Protein AF-A0A1B6L3D4-F1 (afdb_monomer_lite)

Secondary structure (DSSP, 8-state):
--S--HHHHHHHHTTS-SS--GGGGT--THHHHHHHHHHHHHHHHHHHHHHS------S--HHHHHHHHHHHHHHHHHHTTTT-GGGPPPPP--SSS-HHHHHHHHHHHHHHHHHHHHHHHHHHHHHHHHTSSPPPSTT-

Radius of gyration: 28.11 Å; chains: 1; bounding box: 66×49×66 Å

pLDDT: mean 82.81, std 13.21, range [37.06, 96.62]

Structure (mmCIF, N/CA/C/O backbone):
data_AF-A0A1B6L3D4-F1
#
_entry.id   AF-A0A1B6L3D4-F1
#
loop_
_atom_site.group_PDB
_atom_site.id
_atom_site.type_symbol
_atom_site.label_atom_id
_atom_site.label_alt_id
_atom_site.label_comp_id
_atom_site.label_asym_id
_atom_site.label_entity_id
_atom_site.label_seq_id
_atom_site.pdbx_PDB_ins_code
_atom_site.Cartn_x
_atom_site.Cartn_y
_atom_site.Cartn_z
_atom_site.occupancy
_atom_site.B_iso_or_equiv
_atom_site.auth_seq_id
_atom_site.auth_comp_id
_atom_site.auth_asym_id
_atom_site.auth_atom_id
_atom_site.pdbx_PDB_model_num
ATOM 1 N N . PRO A 1 1 ? 36.032 -21.281 -21.646 1.00 53.69 1 PRO A N 1
ATOM 2 C CA . PRO A 1 1 ? 37.322 -20.818 -22.213 1.00 53.69 1 PRO A CA 1
ATOM 3 C C . PRO A 1 1 ? 38.484 -21.738 -21.791 1.00 53.69 1 PRO A C 1
ATOM 5 O O . PRO A 1 1 ? 38.722 -21.889 -20.599 1.00 53.69 1 PRO A O 1
ATOM 8 N N . HIS A 1 2 ? 39.159 -22.379 -22.753 1.00 63.81 2 HIS A N 1
ATOM 9 C CA . HIS A 1 2 ? 40.266 -23.328 -22.508 1.00 63.81 2 HIS A CA 1
ATOM 10 C C . HIS A 1 2 ? 41.656 -22.769 -22.887 1.00 63.81 2 HIS A C 1
ATOM 12 O O . HIS A 1 2 ? 42.639 -23.500 -22.855 1.00 63.81 2 HIS A O 1
ATOM 18 N N . SER A 1 3 ? 41.745 -21.483 -23.238 1.00 78.31 3 SER A N 1
ATOM 19 C CA . SER A 1 3 ? 42.943 -20.801 -23.746 1.00 78.31 3 SER A CA 1
ATOM 20 C C . SER A 1 3 ? 43.054 -19.414 -23.107 1.00 78.31 3 SER A C 1
ATOM 22 O O . SER A 1 3 ? 42.034 -18.818 -22.767 1.00 78.31 3 SER A O 1
ATOM 24 N N . THR A 1 4 ? 44.275 -18.896 -22.953 1.00 82.12 4 THR A N 1
ATOM 25 C CA . THR A 1 4 ? 44.576 -17.542 -22.444 1.00 82.12 4 THR A CA 1
ATOM 26 C C . THR A 1 4 ? 44.584 -16.473 -23.548 1.00 82.12 4 THR A C 1
ATOM 28 O O . THR A 1 4 ? 44.976 -15.329 -23.321 1.00 82.12 4 THR A O 1
ATOM 31 N N . SER A 1 5 ? 44.164 -16.829 -24.767 1.00 86.50 5 SER A N 1
ATOM 32 C CA . SER A 1 5 ? 44.177 -15.941 -25.930 1.00 86.50 5 SER A CA 1
ATOM 33 C C . SER A 1 5 ? 43.066 -14.887 -25.882 1.00 86.50 5 SER A C 1
ATOM 35 O O . SER A 1 5 ? 41.874 -15.199 -25.932 1.00 86.50 5 SER A O 1
ATOM 37 N N . TYR A 1 6 ? 43.452 -13.607 -25.884 1.00 87.62 6 TYR A N 1
ATOM 38 C CA . TYR A 1 6 ? 42.534 -12.459 -25.924 1.00 87.62 6 TYR A CA 1
ATOM 39 C C . TYR A 1 6 ? 41.510 -12.537 -27.070 1.00 87.62 6 TYR A C 1
ATOM 41 O O . TYR A 1 6 ? 40.325 -12.260 -26.878 1.00 87.62 6 TYR A O 1
ATOM 49 N N . GLN A 1 7 ? 41.949 -12.944 -28.265 1.00 88.62 7 GLN A N 1
ATOM 50 C CA . GLN A 1 7 ? 41.073 -13.017 -29.437 1.00 88.62 7 GLN A CA 1
ATOM 51 C C . GLN A 1 7 ? 39.978 -14.079 -29.278 1.00 88.62 7 GLN A C 1
ATOM 53 O O . GLN A 1 7 ? 38.874 -13.894 -29.788 1.00 88.62 7 GLN A O 1
ATOM 58 N N . GLU A 1 8 ? 40.255 -15.174 -28.567 1.00 87.50 8 GLU A N 1
ATOM 59 C CA . GLU A 1 8 ? 39.256 -16.209 -28.285 1.00 87.50 8 GLU A CA 1
ATOM 60 C C . GLU A 1 8 ? 38.197 -15.713 -27.300 1.00 87.50 8 GLU A C 1
ATOM 62 O O . GLU A 1 8 ? 37.007 -15.944 -27.516 1.00 87.50 8 GLU A O 1
ATOM 67 N N . HIS A 1 9 ? 38.606 -14.969 -26.268 1.00 88.38 9 HIS A N 1
ATOM 68 C CA . HIS A 1 9 ? 37.673 -14.340 -25.334 1.00 88.38 9 HIS A CA 1
ATOM 69 C C . HIS A 1 9 ? 36.763 -13.324 -26.033 1.00 88.38 9 HIS A C 1
ATOM 71 O O . HIS A 1 9 ? 35.550 -13.361 -25.833 1.00 88.38 9 HIS A O 1
ATOM 77 N N . LYS A 1 10 ? 37.313 -12.474 -26.912 1.00 91.38 10 LYS A N 1
ATOM 78 C CA . LYS A 1 10 ? 36.519 -11.512 -27.693 1.00 91.38 10 LYS A CA 1
ATOM 79 C C . LYS A 1 10 ? 35.495 -12.213 -28.593 1.00 91.38 10 LYS A C 1
ATOM 81 O O . LYS A 1 10 ? 34.312 -11.890 -28.540 1.00 91.38 10 LYS A O 1
ATOM 86 N N . LYS A 1 11 ? 35.928 -13.236 -29.340 1.00 90.00 11 LYS A N 1
ATOM 87 C CA . LYS A 1 11 ? 35.040 -14.051 -30.189 1.00 90.00 11 LYS A CA 1
ATOM 88 C C . LYS A 1 11 ? 33.958 -14.783 -29.392 1.00 90.00 11 LYS A C 1
ATOM 90 O O . LYS A 1 11 ? 32.928 -15.127 -29.954 1.00 90.00 11 LYS A O 1
ATOM 95 N N . MET A 1 12 ? 34.194 -15.087 -28.115 1.00 87.81 12 MET A N 1
ATOM 96 C CA . MET A 1 12 ? 33.196 -15.724 -27.255 1.00 87.81 12 MET A CA 1
ATOM 97 C C . MET A 1 12 ? 32.118 -14.736 -26.797 1.00 87.81 12 MET A C 1
ATOM 99 O O . MET A 1 12 ? 30.954 -15.117 -26.759 1.00 87.81 12 MET A O 1
ATOM 103 N N . ILE A 1 13 ? 32.483 -13.482 -26.513 1.00 89.19 13 ILE A N 1
ATOM 104 C CA . ILE A 1 13 ? 31.521 -12.415 -26.187 1.00 89.19 13 ILE A CA 1
ATOM 105 C C . ILE A 1 13 ? 30.627 -12.121 -27.395 1.00 89.19 13 ILE A C 1
ATOM 107 O O . ILE A 1 13 ? 29.416 -12.054 -27.249 1.00 89.19 13 ILE A O 1
ATOM 111 N N . GLU A 1 14 ? 31.202 -12.038 -28.597 1.00 91.25 14 GLU A N 1
ATOM 112 C CA . GLU A 1 14 ? 30.451 -11.816 -29.847 1.00 91.25 14 GLU A CA 1
ATOM 113 C C . GLU A 1 14 ? 29.475 -12.959 -30.191 1.00 91.25 14 GLU A C 1
ATOM 115 O O . GLU A 1 14 ? 28.592 -12.786 -31.024 1.00 91.25 14 GLU A O 1
ATOM 120 N N . LYS A 1 15 ? 29.631 -14.137 -29.572 1.00 89.75 15 LYS A N 1
ATOM 121 C CA . LYS A 1 15 ? 28.714 -15.278 -29.728 1.00 89.75 15 LYS A CA 1
ATOM 122 C C . LYS A 1 15 ? 27.560 -15.270 -28.726 1.00 89.75 15 LYS A C 1
ATOM 124 O O . LYS A 1 15 ? 26.689 -16.136 -28.829 1.00 89.75 15 LYS A O 1
ATOM 129 N N . LEU A 1 16 ? 27.581 -14.383 -27.731 1.00 90.12 16 LEU A N 1
ATOM 130 C CA . LEU A 1 16 ? 26.478 -14.262 -26.784 1.00 90.12 16 LEU A CA 1
ATOM 131 C C . LEU A 1 16 ? 25.247 -13.680 -27.493 1.00 90.12 16 LEU A C 1
ATOM 133 O O . LEU A 1 16 ? 25.396 -12.883 -28.419 1.00 90.12 16 LEU A O 1
ATOM 137 N N . PRO A 1 17 ? 24.034 -14.090 -27.093 1.00 91.56 17 PRO A N 1
ATOM 138 C CA . PRO A 1 17 ? 22.815 -13.491 -27.616 1.00 91.56 17 PRO A CA 1
ATOM 139 C C . PRO A 1 17 ? 22.699 -12.025 -27.176 1.00 91.56 17 PRO A C 1
ATOM 141 O O . PRO A 1 17 ? 23.104 -11.676 -26.071 1.00 91.56 17 PRO A O 1
ATOM 144 N N . ASP A 1 18 ? 22.073 -11.189 -28.008 1.00 88.38 18 ASP A N 1
ATOM 145 C CA . ASP A 1 18 ? 21.820 -9.774 -27.683 1.00 88.38 18 ASP A CA 1
ATOM 146 C C . ASP A 1 18 ? 20.847 -9.593 -26.505 1.00 88.38 18 ASP A C 1
ATOM 148 O O . ASP A 1 18 ? 20.819 -8.543 -25.864 1.00 88.38 18 ASP A O 1
ATOM 152 N N . GLN A 1 19 ? 20.009 -10.603 -26.245 1.00 86.50 19 GLN A N 1
ATOM 153 C CA . GLN A 1 19 ? 19.073 -10.620 -25.127 1.00 86.50 19 GLN A CA 1
ATOM 154 C C . GLN A 1 19 ? 19.470 -11.679 -24.107 1.00 86.50 19 GLN A C 1
ATOM 156 O O . GLN A 1 19 ? 19.574 -12.868 -24.421 1.00 86.50 19 GLN A O 1
ATOM 161 N N . ASP A 1 20 ? 19.617 -11.237 -22.864 1.00 89.31 20 ASP A N 1
ATOM 162 C CA . ASP A 1 20 ? 19.883 -12.115 -21.739 1.00 89.31 20 ASP A CA 1
ATOM 163 C C . ASP A 1 20 ? 18.629 -12.891 -21.324 1.00 89.31 20 ASP A C 1
ATOM 165 O O . ASP A 1 20 ? 17.551 -12.327 -21.128 1.00 89.31 20 ASP A O 1
ATOM 169 N N . ALA A 1 21 ? 18.781 -14.199 -21.119 1.00 87.81 21 ALA A N 1
ATOM 170 C CA . ALA A 1 21 ? 17.728 -15.036 -20.564 1.00 87.81 21 ALA A CA 1
ATOM 171 C C . ALA A 1 21 ? 17.808 -15.065 -19.023 1.00 87.81 21 ALA A C 1
ATOM 173 O O . ALA A 1 21 ? 18.904 -15.204 -18.472 1.00 87.81 21 ALA A O 1
ATOM 174 N N . P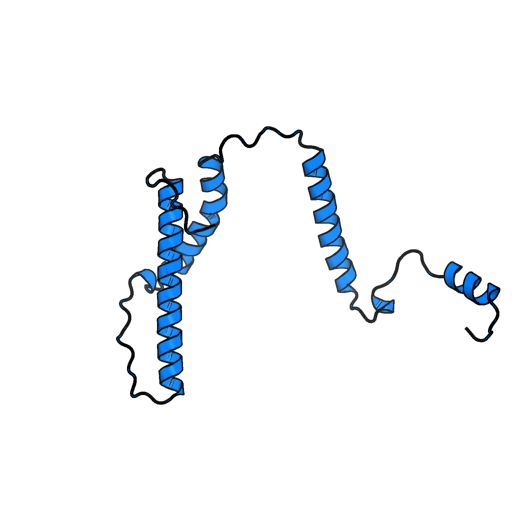RO A 1 22 ? 16.672 -15.069 -18.295 1.00 89.19 22 PRO A N 1
ATOM 175 C CA . PRO A 1 22 ? 16.660 -15.195 -16.830 1.00 89.19 22 PRO A CA 1
ATOM 176 C C . PRO A 1 22 ? 17.410 -16.429 -16.309 1.00 89.19 22 PRO A C 1
ATOM 178 O O . PRO A 1 22 ? 18.021 -16.393 -15.240 1.00 89.19 22 PRO A O 1
ATOM 181 N N . SER A 1 23 ? 17.422 -17.512 -17.093 1.00 91.06 23 SER A N 1
ATOM 182 C CA . SER A 1 23 ? 18.139 -18.749 -16.777 1.00 91.06 23 SER A CA 1
ATOM 183 C C . SER A 1 23 ? 19.649 -18.560 -16.637 1.00 91.06 23 SER A C 1
ATOM 185 O O . SER A 1 23 ? 20.266 -19.301 -15.878 1.00 91.06 23 SER A O 1
ATOM 187 N N . PHE 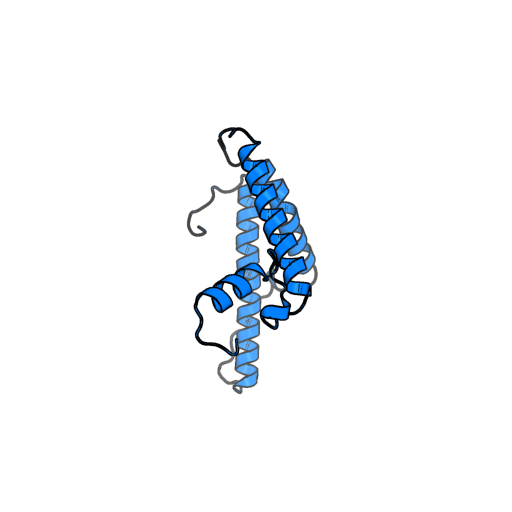A 1 24 ? 20.249 -17.568 -17.310 1.00 90.62 24 PHE A N 1
ATOM 188 C CA . PHE A 1 24 ? 21.677 -17.255 -17.160 1.00 90.62 24 PHE A CA 1
ATOM 189 C C . PHE A 1 24 ? 22.025 -16.791 -15.742 1.00 90.62 24 PHE A C 1
ATOM 191 O O . PHE A 1 24 ? 23.151 -16.974 -15.291 1.00 90.62 24 PHE A O 1
ATOM 198 N N . PHE A 1 25 ? 21.038 -16.262 -15.018 1.00 90.6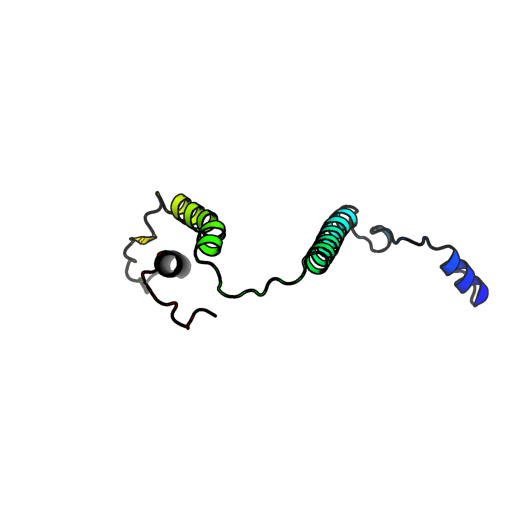2 25 PHE A N 1
ATOM 199 C CA . PHE A 1 25 ? 21.175 -15.760 -13.654 1.00 90.62 25 PHE A CA 1
ATOM 200 C C . PHE A 1 25 ? 20.497 -16.666 -12.614 1.00 90.62 25 PHE A C 1
ATOM 202 O O . PHE A 1 25 ? 20.369 -16.281 -11.454 1.00 90.62 25 PHE A O 1
ATOM 209 N N . GLY A 1 26 ? 20.027 -17.856 -13.013 1.00 92.31 26 GLY A N 1
ATOM 210 C CA . GLY A 1 26 ? 19.273 -18.757 -12.133 1.00 92.31 26 GLY A CA 1
ATOM 211 C C . GLY A 1 26 ? 17.886 -18.231 -11.747 1.00 92.31 26 GLY A C 1
ATOM 212 O O . GLY A 1 26 ? 17.300 -18.694 -10.769 1.00 92.31 26 GLY A O 1
ATOM 213 N N . LEU A 1 27 ? 17.355 -17.259 -12.494 1.00 93.06 27 LEU A N 1
ATOM 214 C CA . LEU A 1 27 ? 16.056 -16.658 -12.223 1.00 93.06 27 LEU A CA 1
ATOM 215 C C . LEU A 1 27 ? 14.926 -17.449 -12.896 1.00 93.06 27 LEU A C 1
ATOM 217 O O . LEU A 1 27 ? 15.094 -17.971 -14.004 1.00 93.06 27 LEU A O 1
ATOM 221 N N . PRO A 1 28 ? 13.742 -17.512 -12.265 1.00 90.25 28 PRO A N 1
ATOM 222 C CA . PRO A 1 28 ? 12.590 -18.157 -12.868 1.00 90.25 28 PRO A CA 1
ATOM 223 C C . PRO A 1 28 ? 12.068 -17.351 -14.067 1.00 90.25 28 PRO A C 1
ATOM 225 O O . PRO A 1 28 ? 12.104 -16.120 -14.097 1.00 90.25 28 PRO A O 1
ATOM 228 N N . ALA A 1 29 ? 11.527 -18.052 -15.065 1.00 85.88 29 ALA A N 1
ATOM 229 C CA . ALA A 1 29 ? 11.085 -17.452 -16.330 1.00 85.88 29 ALA A CA 1
ATOM 230 C C . ALA A 1 29 ? 9.939 -16.424 -16.181 1.00 85.88 29 ALA A C 1
ATOM 232 O O . ALA A 1 29 ? 9.693 -15.618 -17.075 1.00 85.88 29 ALA A O 1
ATOM 233 N N . ASN A 1 30 ? 9.227 -16.422 -15.050 1.00 89.94 30 ASN A N 1
ATOM 234 C CA . ASN A 1 30 ? 8.180 -15.440 -14.752 1.00 89.94 30 ASN A CA 1
ATOM 235 C C . ASN A 1 30 ? 8.724 -14.025 -14.469 1.00 89.94 30 ASN A C 1
ATOM 237 O O . ASN A 1 30 ? 7.959 -13.058 -14.564 1.00 89.94 30 ASN A O 1
ATOM 241 N N . VAL A 1 31 ? 10.013 -13.896 -14.134 1.00 91.06 31 VAL A N 1
ATOM 242 C CA . VAL A 1 31 ? 10.655 -12.605 -13.857 1.00 91.06 31 VAL A CA 1
ATOM 243 C C . VAL A 1 31 ? 10.676 -11.747 -15.111 1.00 91.06 31 VAL A C 1
ATOM 245 O O . VAL A 1 31 ? 10.300 -10.582 -15.036 1.00 91.06 31 VAL A O 1
ATOM 248 N N . ASP A 1 32 ? 10.996 -12.330 -16.268 1.00 89.88 32 ASP A N 1
ATOM 249 C CA . ASP A 1 32 ? 11.028 -11.604 -17.541 1.00 89.88 32 ASP A CA 1
ATOM 250 C C . ASP A 1 32 ? 9.646 -11.045 -17.907 1.00 89.88 32 ASP A C 1
ATOM 252 O O . ASP A 1 32 ? 9.489 -9.857 -18.172 1.00 89.88 32 ASP A O 1
ATOM 256 N N . ARG A 1 33 ? 8.587 -11.855 -17.769 1.00 90.88 33 ARG A N 1
ATOM 257 C CA . ARG A 1 33 ? 7.208 -11.393 -18.008 1.00 90.88 33 ARG A CA 1
ATOM 258 C C . ARG A 1 33 ? 6.805 -10.246 -17.075 1.00 90.88 33 ARG A C 1
ATOM 260 O O . ARG A 1 33 ? 6.152 -9.294 -17.504 1.00 90.88 33 ARG A O 1
ATOM 267 N N . SER A 1 34 ? 7.160 -10.346 -15.794 1.00 93.50 34 SER A N 1
ATOM 268 C CA . SER A 1 34 ? 6.873 -9.294 -14.810 1.00 93.50 34 SER A CA 1
ATOM 269 C C . SER A 1 34 ? 7.648 -8.016 -15.129 1.00 93.50 34 SER A C 1
ATOM 271 O O . SER A 1 34 ? 7.071 -6.929 -15.142 1.00 93.50 34 SER A O 1
ATOM 273 N N . TRP A 1 35 ? 8.931 -8.158 -15.459 1.00 92.75 35 TRP A N 1
ATOM 274 C CA . TRP A 1 35 ? 9.818 -7.067 -15.841 1.00 92.75 35 TRP A CA 1
ATOM 275 C C . TRP A 1 35 ? 9.330 -6.337 -17.093 1.00 92.75 35 TRP A C 1
ATOM 277 O O . TRP A 1 35 ? 9.214 -5.110 -17.084 1.00 92.75 35 TRP A O 1
ATOM 287 N N . GLN A 1 36 ? 8.969 -7.079 -18.142 1.00 93.31 36 GLN A N 1
ATOM 288 C CA . GLN A 1 36 ? 8.420 -6.527 -19.380 1.00 93.31 36 GLN A CA 1
ATOM 289 C C . GLN A 1 36 ? 7.141 -5.734 -19.118 1.00 93.31 36 GLN A C 1
ATOM 291 O O . GLN A 1 36 ? 6.998 -4.618 -19.615 1.00 93.31 36 GLN A O 1
ATOM 296 N N . ARG A 1 37 ? 6.226 -6.263 -18.292 1.00 95.81 37 ARG A N 1
ATOM 297 C CA . ARG A 1 37 ? 4.981 -5.567 -17.938 1.00 95.81 37 ARG A CA 1
ATOM 298 C C . ARG A 1 37 ? 5.252 -4.246 -17.217 1.00 95.81 37 ARG A C 1
ATOM 300 O O . ARG A 1 37 ? 4.660 -3.230 -17.580 1.00 95.81 37 ARG A O 1
ATOM 307 N N . ILE A 1 38 ? 6.133 -4.254 -16.216 1.00 95.12 38 ILE A N 1
ATOM 308 C CA . ILE A 1 38 ? 6.480 -3.057 -15.433 1.00 95.12 38 ILE A CA 1
ATOM 309 C C . ILE A 1 38 ? 7.161 -2.020 -16.329 1.00 95.12 38 ILE A C 1
ATOM 311 O O . ILE A 1 38 ? 6.733 -0.868 -16.378 1.00 95.12 38 ILE A O 1
ATOM 315 N N . THR A 1 39 ? 8.172 -2.443 -17.088 1.00 95.44 39 THR A N 1
ATOM 316 C CA . THR A 1 39 ? 8.955 -1.564 -17.964 1.00 95.44 39 THR A CA 1
ATOM 317 C C . THR A 1 39 ? 8.093 -0.965 -19.069 1.00 95.44 39 THR A C 1
ATOM 319 O O . THR A 1 39 ? 8.129 0.243 -19.286 1.0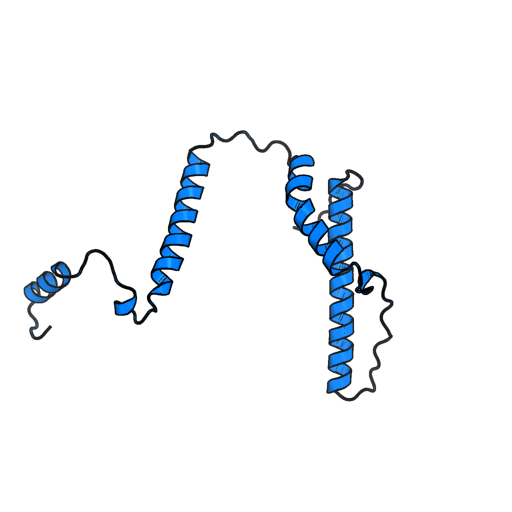0 95.44 39 THR A O 1
ATOM 322 N N . SER A 1 40 ? 7.263 -1.779 -19.728 1.00 96.62 40 SER A N 1
ATOM 323 C CA . SER A 1 40 ? 6.342 -1.311 -20.768 1.00 96.62 40 SER A CA 1
ATOM 324 C C . SER A 1 40 ? 5.353 -0.285 -20.218 1.00 96.62 40 SER A C 1
ATOM 326 O O . SER A 1 40 ? 5.215 0.790 -20.798 1.00 96.62 40 SER A O 1
ATOM 328 N N . THR A 1 41 ? 4.735 -0.564 -19.064 1.00 96.00 41 THR A N 1
ATOM 329 C CA . THR A 1 41 ? 3.799 0.374 -18.420 1.00 96.00 41 THR A CA 1
ATOM 330 C C . THR A 1 41 ? 4.492 1.702 -18.105 1.00 96.00 41 THR A C 1
ATOM 332 O O . THR A 1 41 ? 3.992 2.761 -18.474 1.00 96.00 41 THR A O 1
ATOM 335 N N . ALA A 1 42 ? 5.694 1.652 -17.522 1.00 95.06 42 ALA A N 1
ATOM 336 C CA . ALA A 1 42 ? 6.463 2.846 -17.182 1.00 95.06 42 ALA A CA 1
ATOM 337 C C . ALA A 1 42 ? 6.876 3.671 -18.415 1.00 95.06 42 ALA A C 1
ATOM 339 O O . ALA A 1 42 ? 6.833 4.900 -18.378 1.00 95.06 42 ALA A O 1
ATOM 340 N N . VAL A 1 43 ? 7.281 3.024 -19.513 1.00 96.06 43 VAL A N 1
ATOM 341 C CA . VAL A 1 43 ? 7.630 3.714 -20.767 1.00 96.06 43 VAL A CA 1
ATOM 342 C C . VAL A 1 43 ? 6.392 4.351 -21.396 1.00 96.06 43 VAL A C 1
ATOM 344 O O . VAL A 1 43 ? 6.448 5.512 -21.797 1.00 96.06 43 VAL A O 1
ATOM 347 N N . ILE A 1 44 ? 5.266 3.636 -21.431 1.00 94.88 44 ILE A N 1
ATOM 348 C CA . ILE A 1 44 ? 3.993 4.162 -21.935 1.00 94.88 44 ILE A CA 1
ATOM 349 C C . ILE A 1 44 ? 3.562 5.393 -21.133 1.00 94.88 44 ILE A C 1
ATOM 351 O O . ILE A 1 44 ? 3.178 6.398 -21.725 1.00 94.88 44 ILE A O 1
ATOM 355 N N . ASP A 1 45 ? 3.648 5.354 -19.804 1.00 91.38 45 ASP A N 1
ATOM 356 C CA . ASP A 1 45 ? 3.241 6.488 -18.971 1.00 91.38 45 ASP A CA 1
ATOM 357 C C . ASP A 1 45 ? 4.146 7.708 -19.179 1.00 91.38 45 ASP A C 1
ATOM 359 O O . ASP A 1 45 ? 3.645 8.827 -19.284 1.00 91.38 45 ASP A O 1
ATOM 363 N N . LYS A 1 46 ? 5.459 7.508 -19.365 1.00 90.19 46 LYS A N 1
ATOM 364 C CA . LYS A 1 46 ? 6.372 8.594 -19.766 1.00 90.19 46 LYS A CA 1
ATOM 365 C C . LYS A 1 46 ? 5.977 9.203 -21.114 1.00 90.19 46 LYS A C 1
ATOM 367 O O . LYS A 1 46 ? 5.977 10.423 -21.250 1.00 90.19 46 LYS A O 1
ATOM 372 N N . LEU A 1 47 ? 5.606 8.379 -22.095 1.00 92.12 47 LEU A N 1
ATOM 373 C CA . LEU A 1 47 ? 5.153 8.860 -23.405 1.00 92.12 47 LEU A CA 1
ATOM 374 C C . LEU A 1 47 ? 3.832 9.636 -23.312 1.00 92.12 47 LEU A C 1
ATOM 376 O O . LEU A 1 47 ? 3.691 10.665 -23.972 1.00 92.12 47 LEU A O 1
ATOM 380 N N . LYS A 1 48 ? 2.887 9.197 -22.470 1.00 89.00 48 LYS A N 1
ATOM 381 C CA . LYS A 1 48 ? 1.635 9.932 -22.216 1.00 89.00 48 LYS A CA 1
ATOM 382 C C . LYS A 1 48 ? 1.905 11.313 -21.626 1.00 89.00 48 LYS A C 1
ATOM 384 O O . LYS A 1 48 ? 1.324 12.283 -22.095 1.00 89.00 48 LYS A O 1
ATOM 389 N N . VAL A 1 49 ? 2.809 11.408 -20.648 1.00 85.94 49 VAL A N 1
ATOM 390 C CA . VAL A 1 49 ? 3.194 12.690 -20.036 1.00 85.94 49 VAL A CA 1
ATOM 391 C C . VAL A 1 49 ? 3.793 13.640 -21.073 1.00 85.94 49 VAL A C 1
ATOM 393 O O . VAL A 1 49 ? 3.433 14.808 -21.088 1.00 85.94 49 VAL A O 1
ATOM 396 N N . LEU A 1 50 ? 4.654 13.147 -21.970 1.00 85.50 50 LEU A N 1
ATOM 397 C CA . LEU A 1 50 ? 5.224 13.965 -23.050 1.00 85.50 50 LEU A CA 1
ATOM 398 C C . LEU A 1 50 ? 4.187 14.383 -24.105 1.00 85.50 50 LEU A C 1
ATOM 400 O O . LEU A 1 50 ? 4.342 15.426 -24.732 1.00 85.50 50 LEU A O 1
ATOM 404 N N . SER A 1 51 ? 3.153 13.565 -24.317 1.00 78.94 51 SER A N 1
ATOM 405 C CA . SER A 1 51 ? 2.098 13.818 -25.310 1.00 78.94 51 SER A CA 1
ATOM 406 C C . SER A 1 51 ? 1.051 14.824 -24.822 1.00 78.94 51 SER A C 1
ATOM 408 O O . SER A 1 51 ? 0.387 15.460 -25.639 1.00 78.94 51 SER A O 1
ATOM 410 N N . CYS A 1 52 ? 0.900 14.987 -23.507 1.00 70.44 52 CYS A N 1
ATOM 411 C CA . CYS A 1 52 ? 0.045 16.011 -22.920 1.00 70.44 52 CYS A CA 1
ATOM 412 C C . CYS A 1 52 ? 0.852 17.303 -22.721 1.00 70.44 52 CYS A C 1
ATOM 414 O O . CYS A 1 52 ? 1.714 17.380 -21.848 1.00 70.44 52 CYS A O 1
ATOM 416 N N . CYS A 1 53 ? 0.561 18.337 -23.516 1.00 56.59 53 CYS A N 1
ATOM 417 C CA . CYS A 1 53 ? 1.035 19.690 -23.230 1.00 56.59 53 CYS A CA 1
ATOM 418 C C . CYS A 1 53 ? 0.449 20.129 -21.878 1.00 56.59 53 CYS A C 1
ATOM 420 O O . CYS A 1 53 ? -0.734 19.916 -21.618 1.00 56.59 53 CYS A O 1
ATOM 422 N N . VAL A 1 54 ? 1.296 20.657 -20.998 1.00 57.34 54 VAL A N 1
ATOM 423 C CA . VAL A 1 54 ? 0.982 20.927 -19.591 1.00 57.34 54 VAL A CA 1
ATOM 424 C C . VAL A 1 54 ? -0.042 22.059 -19.488 1.00 57.34 54 VAL A C 1
ATOM 426 O O . VAL A 1 54 ? 0.327 23.229 -19.407 1.00 57.34 54 VAL A O 1
ATOM 429 N N . ASP A 1 55 ? -1.329 21.717 -19.452 1.00 52.97 55 ASP A N 1
ATOM 430 C CA . ASP A 1 55 ? -2.324 22.595 -18.847 1.00 52.97 55 ASP A CA 1
ATOM 431 C C . ASP A 1 55 ? -1.963 22.716 -17.363 1.00 52.97 55 ASP A C 1
ATOM 433 O O . ASP A 1 55 ? -1.894 21.733 -16.621 1.00 52.97 55 ASP A O 1
ATOM 437 N N . SER A 1 56 ? -1.616 23.938 -16.966 1.00 54.94 56 SER A N 1
ATOM 438 C CA . SER A 1 56 ? -1.234 24.307 -15.605 1.00 54.94 56 SER A CA 1
ATOM 439 C C . SER A 1 56 ? -2.176 23.668 -14.572 1.00 54.94 56 SER A C 1
ATOM 441 O O . SER A 1 56 ? -3.392 23.830 -14.695 1.00 54.94 56 SER A O 1
ATOM 443 N N . PRO A 1 57 ? -1.672 22.993 -13.519 1.00 52.25 57 PRO A N 1
ATOM 444 C CA . PRO A 1 57 ? -2.504 22.493 -12.432 1.00 52.25 57 PRO A CA 1
ATOM 445 C C . PRO A 1 57 ? -2.894 23.660 -11.514 1.00 52.25 57 PRO A C 1
ATOM 447 O O . PRO A 1 57 ? -2.474 23.745 -10.359 1.00 52.25 57 PRO A O 1
ATOM 450 N N . SER A 1 58 ? -3.680 24.608 -12.024 1.00 51.25 58 SER A N 1
ATOM 451 C CA . SER A 1 58 ? -4.279 25.641 -11.191 1.00 51.25 58 SER A CA 1
ATOM 452 C C . SER A 1 58 ? -5.518 25.062 -10.519 1.00 51.25 58 SER A C 1
ATOM 454 O O . SER A 1 58 ? -6.553 24.865 -11.150 1.00 51.25 58 SER A O 1
ATOM 456 N N . SER A 1 59 ? -5.391 24.827 -9.217 1.00 53.38 59 SER A N 1
ATOM 457 C CA . SER A 1 59 ? -6.410 24.324 -8.298 1.00 53.38 59 SER A CA 1
ATOM 458 C C . SER A 1 59 ? -6.796 22.858 -8.500 1.00 53.38 59 SER A C 1
ATOM 460 O O . SER A 1 59 ? -7.473 22.437 -9.427 1.00 53.38 59 SER A O 1
ATOM 462 N N . LEU A 1 60 ? -6.327 22.081 -7.542 1.00 57.78 60 LEU A N 1
ATOM 463 C CA . LEU A 1 60 ? -6.767 20.755 -7.178 1.00 57.78 60 LEU A CA 1
ATOM 464 C C . LEU A 1 60 ? -8.306 20.716 -7.074 1.00 57.78 60 LEU A C 1
ATOM 466 O O . LEU A 1 60 ? -8.876 21.102 -6.054 1.00 57.78 60 LEU A O 1
ATOM 470 N N . ASP A 1 61 ? -8.969 20.324 -8.164 1.00 69.81 61 ASP A N 1
ATOM 471 C CA . ASP A 1 61 ? -10.423 20.384 -8.272 1.00 69.81 61 ASP A CA 1
ATOM 472 C C . ASP A 1 61 ? -11.070 19.422 -7.262 1.00 69.81 61 ASP A C 1
ATOM 474 O O . ASP A 1 61 ? -10.759 18.227 -7.181 1.00 69.81 61 ASP A O 1
ATOM 478 N N . ARG A 1 62 ? -11.981 19.967 -6.453 1.00 72.69 62 ARG A N 1
ATOM 479 C CA . ARG A 1 62 ? -12.757 19.240 -5.441 1.00 72.69 62 ARG A CA 1
ATOM 480 C C . ARG A 1 62 ? -13.506 18.070 -6.074 1.00 72.69 62 ARG A C 1
ATOM 482 O O . ARG A 1 62 ? -13.682 17.039 -5.422 1.00 72.69 62 ARG A O 1
ATOM 489 N N . GLN A 1 63 ? -13.929 18.226 -7.328 1.00 74.81 63 GLN A N 1
ATOM 490 C CA . GLN A 1 63 ? -14.590 17.177 -8.088 1.00 74.81 63 GLN A CA 1
ATOM 491 C C . GLN A 1 63 ? -13.642 16.002 -8.369 1.00 74.81 63 GLN A C 1
ATOM 493 O O . GLN A 1 63 ? -13.975 14.866 -8.033 1.00 74.81 63 GLN A O 1
ATOM 498 N N . THR A 1 64 ? -12.42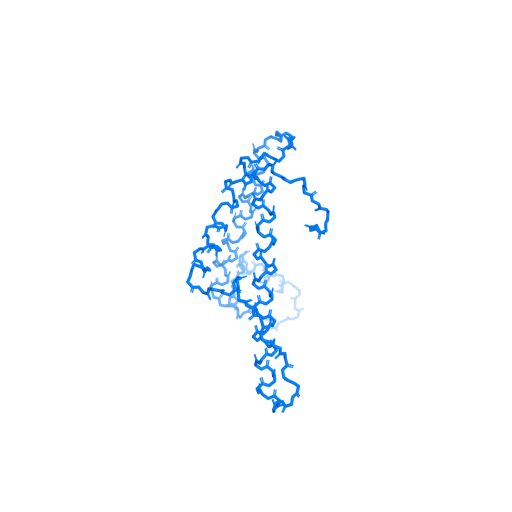3 16.270 -8.836 1.00 77.88 64 THR A N 1
ATOM 499 C CA . THR A 1 64 ? -11.377 15.256 -9.055 1.00 77.88 64 THR A CA 1
ATOM 500 C C . THR A 1 64 ? -11.033 14.505 -7.763 1.00 77.88 64 THR A C 1
ATOM 502 O O . THR A 1 64 ? -10.914 13.279 -7.750 1.00 77.88 64 THR A O 1
ATOM 505 N N . TRP A 1 65 ? -10.956 15.208 -6.627 1.00 79.75 65 TRP A N 1
ATOM 506 C CA . TRP A 1 65 ? -10.742 14.572 -5.318 1.00 79.75 65 TRP A CA 1
ATOM 507 C C . TRP A 1 65 ? -11.897 13.674 -4.901 1.00 79.75 65 TRP A C 1
ATOM 509 O O . TRP A 1 65 ? -11.682 12.569 -4.401 1.00 79.75 65 TRP A O 1
ATOM 519 N N . GLN A 1 66 ? -13.128 14.128 -5.119 1.00 81.00 66 GLN A N 1
ATOM 520 C CA . GLN A 1 66 ? -14.312 13.333 -4.841 1.00 81.00 66 GLN A CA 1
ATOM 521 C C . GLN A 1 66 ? -14.355 12.068 -5.709 1.00 81.00 66 GLN A C 1
ATOM 523 O O . GLN A 1 66 ? -14.654 10.993 -5.187 1.00 81.00 66 GLN A O 1
ATOM 528 N N . GLU A 1 67 ? -14.032 12.173 -6.997 1.00 85.00 67 GLU A N 1
ATOM 529 C CA . GLU A 1 67 ? -14.017 11.051 -7.938 1.00 85.00 67 GLU A CA 1
ATOM 530 C C . GLU A 1 67 ? -12.976 9.991 -7.549 1.00 85.00 67 GLU A C 1
ATOM 532 O O . GLU A 1 67 ? -13.317 8.812 -7.432 1.00 85.00 67 GLU A O 1
ATOM 537 N N . HIS A 1 68 ? -11.738 10.396 -7.252 1.00 84.44 68 HIS A N 1
ATOM 538 C CA . HIS A 1 68 ? -10.667 9.451 -6.920 1.00 84.44 68 HIS A CA 1
ATOM 539 C C . HIS A 1 68 ? -10.755 8.869 -5.502 1.00 84.44 68 HIS A C 1
ATOM 541 O O . HIS A 1 68 ? -10.385 7.712 -5.295 1.00 84.44 68 HIS A O 1
ATOM 547 N N . LEU A 1 69 ? -11.248 9.626 -4.515 1.00 87.06 69 LEU A N 1
ATOM 548 C CA . LEU A 1 69 ? -11.283 9.176 -3.116 1.00 87.06 69 LEU A CA 1
ATOM 549 C C . LEU A 1 69 ? -12.587 8.465 -2.731 1.00 87.06 69 LEU A C 1
ATOM 551 O O . LEU A 1 69 ? -12.603 7.687 -1.774 1.00 87.06 69 LEU A O 1
ATOM 555 N N . SER A 1 70 ? -13.679 8.665 -3.478 1.00 86.44 70 SER A N 1
ATOM 556 C CA . SER A 1 70 ? -14.964 7.989 -3.235 1.00 86.44 70 SER A CA 1
ATOM 557 C C . SER A 1 70 ? -14.859 6.452 -3.187 1.00 86.44 70 SER A C 1
ATOM 559 O O . SER A 1 70 ? -15.405 5.862 -2.248 1.00 86.44 70 SER A O 1
ATOM 561 N N . PRO A 1 71 ? -14.127 5.764 -4.092 1.00 92.31 71 PRO A N 1
ATOM 562 C CA . PRO A 1 71 ? -13.936 4.314 -4.016 1.00 92.31 71 PRO A CA 1
ATOM 563 C C . PRO A 1 71 ? -13.313 3.860 -2.691 1.00 92.31 71 PRO A C 1
ATOM 565 O O . PRO A 1 71 ? -13.815 2.926 -2.064 1.00 92.31 71 PRO A O 1
ATOM 568 N N . ILE A 1 72 ? -12.277 4.563 -2.224 1.00 91.00 72 ILE A N 1
ATOM 569 C CA . ILE A 1 72 ? -11.570 4.251 -0.974 1.00 91.00 72 ILE A CA 1
ATOM 570 C C . ILE A 1 72 ? -12.511 4.434 0.224 1.00 91.00 72 ILE A C 1
ATOM 572 O O . ILE A 1 72 ? -12.638 3.542 1.064 1.00 91.00 72 ILE A O 1
ATOM 576 N N . LEU A 1 73 ? -13.246 5.550 0.269 1.00 89.12 73 LEU A N 1
ATOM 577 C CA . LEU A 1 73 ? -14.227 5.826 1.324 1.00 89.12 73 LEU A CA 1
ATOM 578 C C . LEU A 1 73 ? -15.374 4.805 1.337 1.00 89.12 73 LEU A C 1
ATOM 580 O O . LEU A 1 73 ? -15.877 4.440 2.403 1.00 89.12 73 LEU A O 1
ATOM 584 N N . ASN A 1 74 ? -15.793 4.326 0.165 1.00 90.44 74 ASN A N 1
ATOM 585 C CA . ASN A 1 74 ? -16.830 3.306 0.047 1.00 90.44 74 ASN A CA 1
ATOM 586 C C . ASN A 1 74 ? -16.346 1.942 0.541 1.00 90.44 74 ASN A C 1
ATOM 588 O O . ASN A 1 74 ? -17.093 1.264 1.248 1.00 90.44 74 ASN A O 1
ATOM 592 N N . ILE A 1 75 ? -15.109 1.553 0.220 1.00 92.69 75 ILE A N 1
ATOM 593 C CA . ILE A 1 75 ? -14.498 0.324 0.741 1.00 92.69 75 ILE A CA 1
ATOM 594 C C . ILE A 1 75 ? -14.387 0.407 2.264 1.00 92.69 75 ILE A C 1
ATOM 596 O O . ILE A 1 75 ? -14.872 -0.488 2.953 1.00 92.69 75 ILE A O 1
ATOM 600 N N . TRP A 1 76 ? -13.856 1.512 2.799 1.00 92.12 76 TRP A N 1
ATOM 601 C CA . TRP A 1 76 ? -13.756 1.723 4.245 1.00 92.12 76 TRP A CA 1
ATOM 602 C C . TRP A 1 76 ? -15.113 1.606 4.944 1.00 92.12 76 TRP A C 1
ATOM 604 O O . TRP A 1 76 ? -15.238 0.947 5.978 1.00 92.12 76 TRP A O 1
ATOM 614 N N . ARG A 1 77 ? -16.161 2.199 4.359 1.00 88.38 77 ARG A N 1
ATOM 615 C CA . ARG A 1 77 ? -17.526 2.087 4.881 1.00 88.38 77 ARG A CA 1
ATOM 616 C C . ARG A 1 77 ? -18.009 0.641 4.863 1.00 88.38 77 ARG A C 1
ATOM 618 O O . ARG A 1 77 ? -18.546 0.197 5.867 1.00 88.38 77 ARG A O 1
ATOM 625 N N . LYS A 1 78 ? -17.834 -0.081 3.752 1.00 91.19 78 LYS A N 1
ATOM 626 C CA . LYS A 1 78 ? -18.248 -1.489 3.613 1.00 91.19 78 LYS A CA 1
ATOM 627 C C . LYS A 1 78 ? -17.562 -2.399 4.625 1.00 91.19 78 LYS A C 1
ATOM 629 O O . LYS A 1 78 ? -18.246 -3.189 5.263 1.00 91.19 78 LYS A O 1
ATOM 634 N N . LEU A 1 79 ? -16.256 -2.236 4.826 1.00 90.00 79 LEU A N 1
ATOM 635 C CA . LEU A 1 79 ? -15.497 -3.033 5.793 1.00 90.00 79 LEU A CA 1
ATOM 636 C C . LEU A 1 79 ? -15.979 -2.824 7.235 1.00 90.00 79 LEU A C 1
ATOM 638 O O . LEU A 1 79 ? -15.996 -3.763 8.021 1.00 90.00 79 LEU A O 1
ATOM 642 N N . ASN A 1 80 ? -16.412 -1.610 7.578 1.00 88.94 80 ASN A N 1
ATOM 643 C CA . ASN A 1 80 ? -16.776 -1.256 8.949 1.00 88.94 80 ASN A CA 1
ATOM 644 C C . ASN A 1 80 ? -18.292 -1.246 9.233 1.00 88.94 80 ASN A C 1
ATOM 646 O O . ASN A 1 80 ? -18.704 -0.809 10.307 1.00 88.94 80 ASN A O 1
ATOM 650 N N . GLN A 1 81 ? -19.137 -1.704 8.300 1.00 84.19 81 GLN A N 1
ATOM 651 C CA . GLN A 1 81 ? -20.602 -1.668 8.445 1.00 84.19 81 GLN A CA 1
ATOM 652 C C . GLN A 1 81 ? -21.125 -2.526 9.608 1.00 84.19 81 GLN A C 1
ATOM 654 O O . GLN A 1 81 ? -22.020 -2.087 10.325 1.00 84.19 81 GLN A O 1
ATOM 659 N N . SER A 1 82 ? -20.571 -3.723 9.807 1.00 79.44 82 SER A N 1
ATOM 660 C CA . SER A 1 82 ? -21.020 -4.694 10.821 1.00 79.44 82 SER A CA 1
ATOM 661 C C . SER A 1 82 ? -20.108 -4.777 12.046 1.00 79.44 82 SER A C 1
ATOM 663 O O . SER A 1 82 ? -20.496 -5.330 13.069 1.00 79.44 82 SER A O 1
ATOM 665 N N . ALA A 1 83 ? -18.896 -4.234 11.946 1.00 77.25 83 ALA A N 1
ATOM 666 C CA . ALA A 1 83 ? -17.808 -4.526 12.869 1.00 77.25 83 ALA A CA 1
ATOM 667 C C . ALA A 1 83 ? -17.889 -3.750 14.200 1.00 77.25 83 ALA A C 1
ATOM 669 O O . ALA A 1 83 ? -17.312 -4.161 15.198 1.00 77.25 83 ALA A O 1
ATOM 670 N N . GLY A 1 84 ? -18.589 -2.609 14.238 1.00 82.62 84 GLY A N 1
ATOM 671 C CA . GLY A 1 84 ? -18.825 -1.828 15.464 1.00 82.62 84 GLY A CA 1
ATOM 672 C C . GLY A 1 84 ? -17.591 -1.172 16.114 1.00 82.62 84 GLY A C 1
ATOM 673 O O . GLY A 1 84 ? -17.763 -0.276 16.940 1.00 82.62 84 GLY A O 1
ATOM 674 N N . TYR A 1 85 ? -16.364 -1.525 15.712 1.00 84.75 85 TYR A N 1
ATOM 675 C CA . TYR A 1 85 ? -15.104 -1.070 16.327 1.00 84.75 85 TYR A CA 1
ATOM 676 C C . TYR A 1 85 ? -14.915 0.454 16.340 1.00 84.75 85 TYR A C 1
ATOM 678 O O . TYR A 1 85 ? -14.326 1.002 17.269 1.00 84.75 85 TYR A O 1
ATOM 686 N N . ILE A 1 86 ? -15.485 1.166 15.362 1.00 86.00 86 ILE A N 1
ATOM 687 C CA . ILE A 1 86 ? -15.416 2.636 15.285 1.00 86.00 86 ILE A CA 1
ATOM 688 C C . ILE A 1 86 ? -16.043 3.305 16.519 1.00 86.00 86 ILE A C 1
ATOM 690 O O . ILE A 1 86 ? -15.573 4.350 16.955 1.00 86.00 86 ILE A O 1
ATOM 694 N N . LYS A 1 87 ? -17.118 2.727 17.069 1.00 83.75 87 LYS A N 1
ATOM 695 C CA . LYS A 1 87 ? -17.857 3.280 18.220 1.00 83.75 87 LYS A CA 1
ATOM 696 C C . LYS A 1 87 ? -17.580 2.516 19.515 1.00 83.75 87 LYS A C 1
ATOM 698 O O . LYS A 1 87 ? -18.200 2.804 20.538 1.00 83.75 87 LYS A O 1
ATOM 703 N N . MET A 1 88 ? -16.700 1.519 19.461 1.00 86.50 88 MET A N 1
ATOM 704 C CA . MET A 1 88 ? -16.393 0.668 20.598 1.00 86.50 88 MET A CA 1
ATOM 705 C C . MET A 1 88 ? -15.656 1.472 21.668 1.00 86.50 88 MET A C 1
ATOM 707 O O . MET A 1 88 ? -14.646 2.117 21.391 1.00 86.50 88 MET A O 1
ATOM 711 N N . LYS A 1 89 ? -16.156 1.412 22.904 1.00 83.19 89 LYS A N 1
ATOM 712 C CA . LYS A 1 89 ? -15.408 1.890 24.066 1.00 83.19 89 LYS A CA 1
ATOM 713 C C . LYS A 1 89 ? -14.380 0.831 24.440 1.00 83.19 89 LYS A C 1
ATOM 715 O O . LYS A 1 89 ? -14.735 -0.335 24.610 1.00 83.19 89 LYS A O 1
ATOM 720 N N . LEU A 1 90 ? -13.124 1.246 24.525 1.00 82.50 90 LEU A N 1
ATOM 721 C CA . LEU A 1 90 ? -12.020 0.377 24.899 1.00 82.50 90 LEU A CA 1
ATOM 722 C C . LEU A 1 90 ? -12.104 0.044 26.399 1.00 82.50 90 LEU A C 1
ATOM 724 O O . LEU A 1 90 ? -12.275 0.965 27.201 1.00 82.50 90 LEU A O 1
ATOM 728 N N . PRO A 1 91 ? -12.032 -1.244 26.784 1.00 78.75 91 PRO A N 1
ATOM 729 C CA . PRO A 1 91 ? -11.875 -1.640 28.179 1.00 78.75 91 PRO A CA 1
ATOM 730 C C . PRO A 1 91 ? -10.551 -1.128 28.752 1.00 78.75 91 PRO A C 1
ATOM 732 O O . PRO A 1 91 ? -9.570 -0.984 28.022 1.00 78.75 91 PRO A O 1
ATOM 735 N N . GLU A 1 92 ? -10.517 -0.890 30.061 1.00 79.25 92 GLU A N 1
ATOM 736 C CA . GLU A 1 92 ? -9.292 -0.514 30.764 1.00 79.25 92 GLU A CA 1
ATOM 737 C C . GLU A 1 92 ? -8.278 -1.669 30.733 1.00 79.25 92 GLU A C 1
ATOM 739 O O . GLU A 1 92 ? -8.634 -2.838 30.911 1.00 79.25 92 GLU A O 1
ATOM 744 N N . LEU A 1 93 ? -7.015 -1.344 30.453 1.00 78.31 93 LEU A N 1
ATOM 745 C CA . LEU A 1 93 ? -5.935 -2.322 30.352 1.00 78.31 93 LEU A CA 1
ATOM 746 C C . LEU A 1 93 ? -5.642 -2.916 31.731 1.00 78.31 93 LEU A C 1
ATOM 748 O O . LEU A 1 93 ? -5.161 -2.229 32.627 1.00 78.31 93 LEU A O 1
ATOM 752 N N . GLN A 1 94 ? -5.907 -4.210 31.883 1.00 77.00 94 GLN A N 1
ATOM 753 C CA . GLN A 1 94 ? -5.544 -4.952 33.083 1.00 77.00 94 GLN A CA 1
ATOM 754 C C . GLN A 1 94 ? -4.043 -5.259 33.064 1.00 77.00 94 GLN A C 1
ATOM 756 O O . GLN A 1 94 ? -3.546 -5.922 32.153 1.00 77.00 94 GLN A O 1
ATOM 761 N N . THR A 1 95 ? -3.323 -4.786 34.079 1.00 75.12 95 THR A N 1
ATOM 762 C CA . THR A 1 95 ? -1.873 -4.992 34.232 1.00 75.12 95 THR A CA 1
ATOM 763 C C . THR A 1 95 ? -1.511 -6.328 34.873 1.00 75.12 95 THR A C 1
ATOM 765 O O . THR A 1 95 ? -0.369 -6.763 34.761 1.00 75.12 95 THR A O 1
ATOM 768 N N . ASP A 1 96 ? -2.481 -7.004 35.491 1.00 79.69 96 ASP A N 1
ATOM 769 C CA . ASP A 1 96 ? -2.243 -8.175 36.349 1.00 79.69 96 ASP A CA 1
ATOM 770 C C . ASP A 1 96 ? -2.398 -9.513 35.600 1.00 79.69 96 ASP A C 1
ATOM 772 O O . ASP A 1 96 ? -2.523 -10.582 36.200 1.00 79.69 96 ASP A O 1
ATOM 776 N N . LEU A 1 97 ? -2.418 -9.466 34.267 1.00 80.94 97 LEU A N 1
ATOM 777 C CA . LEU A 1 97 ? -2.581 -10.635 33.410 1.00 80.94 97 LEU A CA 1
ATOM 778 C C . LEU A 1 97 ? -1.245 -11.331 33.121 1.00 80.94 97 LEU A C 1
ATOM 780 O O . LEU A 1 97 ? -0.181 -10.716 33.075 1.00 80.94 97 LEU A O 1
ATOM 784 N N . LEU A 1 98 ? -1.320 -12.635 32.839 1.00 89.88 98 LEU A N 1
ATOM 785 C CA . LEU A 1 98 ? -0.193 -13.392 32.293 1.00 89.88 98 LEU A CA 1
ATOM 786 C C . LEU A 1 98 ? 0.299 -12.757 30.969 1.00 89.88 98 LEU A C 1
ATOM 788 O O . LEU A 1 98 ? -0.506 -12.160 30.247 1.00 89.88 98 LEU A O 1
ATOM 792 N N . PRO A 1 99 ? 1.581 -12.932 30.587 1.00 87.75 99 PRO A N 1
ATOM 793 C CA . PRO A 1 99 ? 2.179 -12.222 29.450 1.00 87.75 99 PRO A CA 1
ATOM 794 C C . PRO A 1 99 ? 1.441 -12.395 28.112 1.00 87.75 99 PRO A C 1
ATOM 796 O O . PRO A 1 99 ? 1.327 -11.448 27.341 1.00 87.75 99 PRO A O 1
ATOM 799 N N . VAL A 1 100 ? 0.907 -13.590 27.835 1.00 91.50 100 VAL A N 1
ATOM 800 C CA . VAL A 1 100 ? 0.190 -13.873 26.578 1.00 91.50 100 VAL A CA 1
ATOM 801 C C . VAL A 1 100 ? -1.180 -13.168 26.525 1.00 91.50 100 VAL A C 1
ATOM 803 O O . VAL A 1 100 ? -1.431 -12.457 25.551 1.00 91.50 100 VAL A O 1
ATOM 806 N N . PRO A 1 101 ? -2.061 -13.284 27.542 1.00 90.19 101 PRO A N 1
ATOM 807 C CA . PRO A 1 101 ? -3.279 -12.475 27.607 1.00 90.19 101 PRO A CA 1
ATOM 808 C C . PRO A 1 101 ? -3.022 -10.964 27.617 1.00 90.19 101 PRO A C 1
ATOM 810 O O . PRO A 1 101 ? -3.743 -10.235 26.941 1.00 90.19 101 PRO A O 1
ATOM 813 N N . MET A 1 102 ? -1.985 -10.496 28.323 1.00 89.94 102 MET A N 1
ATOM 814 C CA . MET A 1 102 ? -1.602 -9.079 28.333 1.00 89.94 102 MET A CA 1
ATOM 815 C C . MET A 1 102 ? -1.287 -8.584 26.915 1.00 89.94 102 MET A C 1
ATOM 817 O O . MET A 1 102 ? -1.846 -7.574 26.488 1.00 89.94 102 MET A O 1
ATOM 821 N N . PHE A 1 103 ? -0.454 -9.319 26.169 1.00 90.88 103 PHE A N 1
ATOM 822 C CA . PHE A 1 103 ? -0.132 -8.992 24.781 1.00 90.88 103 PHE A CA 1
ATOM 823 C C . PHE A 1 103 ? -1.389 -8.939 23.906 1.00 90.88 103 PHE A C 1
ATOM 825 O O . PHE A 1 103 ? -1.595 -7.973 23.179 1.00 90.88 103 PHE A O 1
ATOM 832 N N . LEU A 1 104 ? -2.279 -9.932 24.014 1.00 91.81 104 LEU A N 1
ATOM 833 C CA . LEU A 1 104 ? -3.506 -9.961 23.214 1.00 91.81 104 LEU A CA 1
ATOM 834 C C . LEU A 1 104 ? -4.437 -8.779 23.533 1.00 91.81 104 LEU A C 1
ATOM 836 O O . LEU A 1 104 ? -5.011 -8.185 22.620 1.00 91.81 104 LEU A O 1
ATOM 840 N N . CYS A 1 105 ? -4.570 -8.409 24.811 1.00 90.31 105 CYS A N 1
ATOM 841 C CA . CYS A 1 105 ? -5.326 -7.227 25.225 1.00 90.31 105 CYS A CA 1
ATOM 842 C C . CYS A 1 105 ? -4.713 -5.933 24.671 1.00 90.31 105 CYS A C 1
ATOM 844 O O . CYS A 1 105 ? -5.450 -5.062 24.207 1.00 90.31 105 CYS A O 1
ATOM 846 N N . GLN A 1 106 ? -3.384 -5.812 24.681 1.00 89.62 106 GLN A N 1
ATOM 847 C CA . GLN A 1 106 ? -2.672 -4.660 24.123 1.00 89.62 106 GLN A CA 1
ATOM 848 C C . GLN A 1 106 ? -2.825 -4.565 22.602 1.00 89.62 106 GLN A C 1
ATOM 850 O O . GLN A 1 106 ? -3.175 -3.497 22.103 1.00 89.62 106 GLN A O 1
ATOM 855 N N . GLU A 1 107 ? -2.648 -5.668 21.874 1.00 93.06 107 GLU A N 1
ATOM 856 C CA . GLU A 1 107 ? -2.842 -5.725 20.420 1.00 93.06 107 GLU A CA 1
ATOM 857 C C . GLU A 1 107 ? -4.281 -5.391 20.030 1.00 93.06 107 GLU A C 1
ATOM 859 O O . GLU A 1 107 ? -4.521 -4.626 19.096 1.00 93.06 107 GLU A O 1
ATOM 864 N N . PHE A 1 108 ? -5.258 -5.904 20.782 1.00 91.19 108 PHE A N 1
ATOM 865 C CA . PHE A 1 108 ? -6.658 -5.565 20.565 1.00 91.19 108 PHE A CA 1
ATOM 866 C C . PHE A 1 108 ? -6.914 -4.068 20.781 1.00 91.19 108 PHE A C 1
ATOM 868 O O . PHE A 1 108 ? -7.546 -3.413 19.947 1.00 91.19 108 PHE A O 1
ATOM 875 N N . HIS A 1 109 ? -6.386 -3.504 21.870 1.00 91.94 109 HIS A N 1
ATOM 876 C CA . HIS A 1 109 ? -6.519 -2.084 22.175 1.00 91.94 109 HIS A CA 1
ATOM 877 C C . HIS A 1 109 ? -5.862 -1.206 21.099 1.00 91.94 109 HIS A C 1
ATOM 879 O O . HIS A 1 109 ? -6.463 -0.235 20.626 1.00 91.94 109 HIS A O 1
ATOM 885 N N . PHE A 1 110 ? -4.654 -1.569 20.667 1.00 92.56 110 PHE A N 1
ATOM 886 C CA . PHE A 1 110 ? -3.936 -0.903 19.586 1.00 92.56 110 PHE A CA 1
ATOM 887 C C . PHE A 1 110 ? -4.715 -0.972 18.268 1.00 92.56 110 PHE A C 1
ATOM 889 O O . PHE A 1 110 ? -4.952 0.061 17.643 1.00 92.56 110 PHE A O 1
ATOM 896 N N . GLY A 1 111 ? -5.190 -2.159 17.882 1.00 92.69 111 GLY A N 1
ATOM 897 C CA . GLY A 1 111 ? -5.952 -2.368 16.654 1.00 92.69 111 GLY A CA 1
ATOM 898 C C . GLY A 1 111 ? -7.231 -1.529 16.600 1.00 92.69 111 GLY A C 1
ATOM 899 O O . GLY A 1 111 ? -7.486 -0.852 15.603 1.00 92.69 111 GLY A O 1
ATOM 900 N N . VAL A 1 112 ? -8.011 -1.497 17.685 1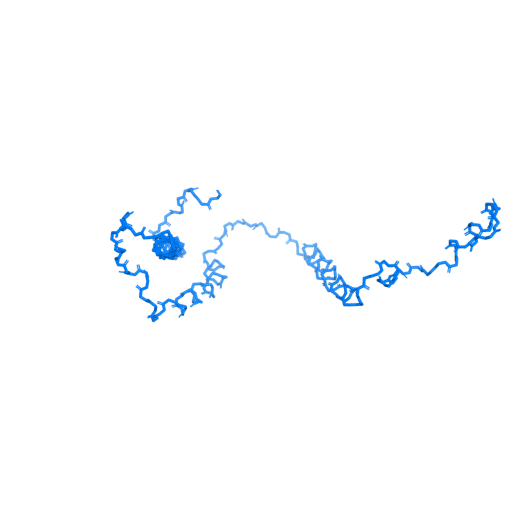.00 92.25 112 VAL A N 1
ATOM 901 C CA . VAL A 1 112 ? -9.227 -0.667 17.762 1.00 92.25 112 VAL A CA 1
ATOM 902 C C . VAL A 1 112 ? -8.882 0.824 17.718 1.00 92.25 112 VAL A C 1
ATOM 904 O O . VAL A 1 112 ? -9.529 1.574 16.984 1.00 92.25 112 VAL A O 1
ATOM 907 N N . THR A 1 113 ? -7.838 1.257 18.432 1.00 91.88 113 THR A N 1
ATOM 908 C CA . THR A 1 113 ? -7.374 2.656 18.406 1.00 91.88 113 THR A CA 1
ATOM 909 C C . THR A 1 113 ? -6.956 3.069 16.993 1.00 91.88 113 THR A C 1
ATOM 911 O O . THR A 1 113 ? -7.355 4.126 16.509 1.00 91.88 113 THR A O 1
ATOM 914 N N . LEU A 1 114 ? -6.214 2.214 16.285 1.00 93.56 114 LEU A N 1
ATOM 915 C CA . LEU A 1 114 ? -5.784 2.461 14.911 1.00 93.56 114 LEU A CA 1
ATOM 916 C C . LEU A 1 114 ? -6.980 2.615 13.963 1.00 93.56 114 LEU A C 1
ATOM 918 O O . LEU A 1 114 ? -7.030 3.562 13.177 1.00 93.56 114 LEU A O 1
ATOM 922 N N . VAL A 1 115 ? -7.977 1.730 14.071 1.00 93.06 115 VAL A N 1
ATOM 923 C CA . VAL A 1 115 ? -9.217 1.819 13.283 1.00 93.06 115 VAL A CA 1
ATOM 924 C C . VAL A 1 115 ? -9.947 3.137 13.550 1.00 93.06 115 VAL A C 1
ATOM 926 O O . VAL A 1 115 ? -10.412 3.784 12.608 1.00 93.06 115 VAL A O 1
ATOM 929 N N . GLN A 1 116 ? -10.027 3.569 14.810 1.00 91.94 116 GLN A N 1
ATOM 930 C CA . GLN A 1 116 ? -10.657 4.837 15.179 1.00 91.94 116 GLN A CA 1
ATOM 931 C C . GLN A 1 116 ? -9.893 6.043 14.617 1.00 91.94 116 GLN A C 1
ATOM 933 O O . GLN A 1 116 ? -10.518 6.933 14.040 1.00 91.94 116 GLN A O 1
ATOM 938 N N . THR A 1 117 ? -8.561 6.044 14.688 1.00 92.25 117 THR A N 1
ATOM 939 C CA . THR A 1 117 ? -7.707 7.101 14.123 1.00 92.25 117 THR A CA 1
ATOM 940 C C . THR A 1 117 ? -7.857 7.203 12.605 1.00 92.25 117 THR A C 1
ATOM 942 O O . THR A 1 117 ? -8.090 8.293 12.078 1.00 92.25 117 THR A O 1
ATOM 945 N N . ILE A 1 118 ? -7.821 6.075 11.886 1.00 93.19 118 ILE A N 1
ATOM 946 C CA . ILE A 1 118 ? -8.039 6.054 10.430 1.00 93.19 118 ILE A CA 1
ATOM 947 C C . ILE A 1 118 ? -9.447 6.561 10.097 1.00 93.19 118 ILE A C 1
ATOM 949 O O . ILE A 1 118 ? -9.622 7.365 9.179 1.00 93.19 118 ILE A O 1
ATOM 953 N N . HIS A 1 119 ? -10.465 6.148 10.860 1.00 92.38 119 HIS A N 1
ATOM 954 C CA . HIS A 1 119 ? -11.830 6.627 10.659 1.00 92.38 119 HIS A CA 1
ATOM 955 C C . HIS A 1 119 ? -11.948 8.146 10.858 1.00 92.38 119 HIS A C 1
ATOM 957 O O . HIS A 1 119 ? -12.631 8.813 10.075 1.00 92.38 119 HIS A O 1
ATOM 963 N N . GLN A 1 120 ? -11.289 8.703 11.877 1.00 90.62 120 GLN A N 1
ATOM 964 C CA . GLN A 1 120 ? -11.255 10.144 12.129 1.00 90.62 120 GLN A CA 1
ATOM 965 C C . GLN A 1 120 ? -10.560 10.898 10.987 1.00 90.62 120 GLN A C 1
ATOM 967 O O . GLN A 1 120 ? -11.119 11.876 10.486 1.00 90.62 120 GLN A O 1
ATOM 972 N N . ALA A 1 121 ? -9.415 10.406 10.507 1.00 90.25 121 ALA A N 1
ATOM 973 C CA . ALA A 1 121 ? -8.687 11.000 9.385 1.00 90.25 121 ALA A CA 1
ATOM 974 C C . ALA A 1 121 ? -9.513 10.984 8.087 1.00 90.25 121 ALA A C 1
ATOM 976 O O . ALA A 1 121 ? -9.709 12.022 7.454 1.00 90.25 121 ALA A O 1
ATOM 977 N N . LEU A 1 122 ? -10.102 9.840 7.724 1.00 89.94 122 LEU A N 1
ATOM 978 C CA . LEU A 1 122 ? -10.971 9.733 6.544 1.00 89.94 122 LEU A CA 1
ATOM 979 C C . LEU A 1 122 ? -12.233 10.594 6.671 1.00 89.94 122 LEU A C 1
ATOM 981 O O . LEU A 1 122 ? -12.727 11.135 5.678 1.00 89.94 122 LEU A O 1
ATOM 985 N N . SER A 1 123 ? -12.752 10.761 7.888 1.00 87.44 123 SER A N 1
ATOM 986 C CA . SER A 1 123 ? -13.865 11.672 8.159 1.00 87.44 123 SER A CA 1
ATOM 987 C C . SER A 1 123 ? -13.463 13.133 7.963 1.00 87.44 123 SER A C 1
ATOM 989 O O . SER A 1 123 ? -14.237 13.891 7.377 1.00 87.44 123 SER A O 1
ATOM 991 N N . ALA A 1 124 ? -12.266 13.531 8.402 1.00 86.38 124 ALA A N 1
ATOM 992 C CA . ALA A 1 124 ? -11.722 14.867 8.166 1.00 86.38 124 ALA A CA 1
ATOM 993 C C . ALA A 1 124 ? -11.545 15.134 6.663 1.00 86.38 124 ALA A C 1
ATOM 995 O O . ALA A 1 124 ? -12.040 16.144 6.164 1.00 86.38 124 ALA A O 1
ATOM 996 N N . VAL A 1 125 ? -10.974 14.178 5.923 1.00 85.19 125 VAL A N 1
ATOM 997 C CA . VAL A 1 125 ? -10.853 14.235 4.456 1.00 85.19 125 VAL A CA 1
ATOM 998 C C . VAL A 1 125 ? -12.228 14.350 3.794 1.00 85.19 125 VAL A C 1
ATOM 1000 O O . VAL A 1 125 ? -12.443 15.213 2.950 1.00 85.19 125 VAL A O 1
ATOM 1003 N N . THR A 1 126 ? -13.211 13.554 4.222 1.00 85.44 126 THR A N 1
ATOM 1004 C CA . THR A 1 126 ? -14.585 13.628 3.692 1.00 85.44 126 THR A CA 1
ATOM 1005 C C . THR A 1 126 ? -15.217 15.002 3.934 1.00 85.44 126 THR A C 1
ATOM 1007 O O . THR A 1 126 ? -15.956 15.499 3.085 1.00 85.44 126 THR A O 1
ATOM 1010 N N . ARG A 1 127 ? -14.949 15.635 5.084 1.00 83.50 127 ARG A N 1
ATOM 1011 C CA . ARG A 1 127 ? -15.434 16.990 5.399 1.00 83.50 127 ARG A CA 1
ATOM 1012 C C . ARG A 1 127 ? -14.724 18.059 4.568 1.00 83.50 127 ARG A C 1
ATOM 1014 O O . ARG A 1 127 ? -15.401 18.965 4.087 1.00 83.50 127 ARG A O 1
ATOM 1021 N N . ALA A 1 128 ? -13.416 17.924 4.355 1.00 80.12 128 ALA A N 1
ATOM 1022 C CA . ALA A 1 128 ? -12.634 18.813 3.498 1.00 80.12 128 ALA A CA 1
ATOM 1023 C C . ALA A 1 128 ? -13.114 18.743 2.039 1.00 80.12 128 ALA A C 1
ATOM 1025 O O . ALA A 1 128 ? -13.452 19.769 1.455 1.00 80.12 128 ALA A O 1
ATOM 1026 N N . ILE A 1 129 ? -13.302 17.532 1.494 1.00 78.00 129 ILE A N 1
ATOM 1027 C CA . ILE A 1 129 ? -13.874 17.324 0.152 1.00 78.00 129 ILE A CA 1
ATOM 1028 C C . ILE A 1 129 ? -15.295 17.870 0.073 1.00 78.00 129 ILE A C 1
ATOM 1030 O O . ILE A 1 129 ? -15.696 18.337 -0.978 1.00 78.00 129 ILE A O 1
ATOM 1034 N N . LYS A 1 130 ? -16.080 17.851 1.158 1.00 77.25 130 LYS A N 1
ATOM 1035 C CA . LYS A 1 130 ? -17.426 18.442 1.170 1.00 77.25 130 LYS A CA 1
ATOM 1036 C C . LYS A 1 130 ? -17.434 19.971 1.315 1.00 77.25 130 LYS A C 1
ATOM 1038 O O . LYS A 1 130 ? -18.489 20.564 1.108 1.00 77.25 130 LYS A O 1
ATOM 1043 N N . GLY A 1 131 ? -16.288 20.613 1.549 1.00 68.81 131 GLY A N 1
ATOM 1044 C CA . GLY A 1 131 ? -16.159 22.069 1.696 1.00 68.81 131 GLY A CA 1
ATOM 1045 C C . GLY A 1 131 ? -16.461 22.594 3.104 1.00 68.81 131 GLY A C 1
ATOM 1046 O O . GLY A 1 131 ? -16.676 23.787 3.271 1.00 68.81 131 GLY A O 1
ATOM 1047 N N . ALA A 1 132 ? -16.506 21.721 4.117 1.00 57.25 132 ALA A N 1
ATOM 1048 C CA . ALA A 1 132 ? -16.888 22.092 5.482 1.00 57.25 132 ALA A CA 1
ATOM 1049 C C . ALA A 1 132 ? -15.702 22.485 6.389 1.00 57.25 132 ALA A C 1
ATOM 1051 O O . ALA A 1 132 ? -15.929 23.025 7.467 1.00 57.25 132 ALA A O 1
ATOM 1052 N N . VAL A 1 133 ? -14.453 22.194 5.998 1.00 54.62 133 VAL A N 1
ATOM 1053 C CA . VAL A 1 133 ? -13.235 22.449 6.795 1.00 54.62 133 VAL A CA 1
ATOM 1054 C C . VAL A 1 133 ? -12.061 22.769 5.860 1.00 54.62 133 VAL A C 1
ATOM 1056 O O . VAL A 1 133 ? -11.846 22.043 4.891 1.00 54.62 133 VAL A O 1
ATOM 1059 N N . SER A 1 134 ? -11.300 23.829 6.161 1.00 51.72 134 SER A N 1
ATOM 1060 C CA . SER A 1 134 ? -10.007 24.116 5.515 1.00 51.72 134 SER A CA 1
ATOM 1061 C C . SER A 1 134 ? -8.976 23.055 5.935 1.00 51.72 134 SER A C 1
ATOM 1063 O O . SER A 1 134 ? -8.893 22.774 7.135 1.00 51.72 134 SER A O 1
ATOM 1065 N N . PRO A 1 135 ? -8.223 22.429 5.010 1.00 54.59 135 PRO A N 1
ATOM 1066 C CA . PRO A 1 135 ? -7.263 21.381 5.353 1.00 54.59 135 PRO A CA 1
ATOM 1067 C C . PRO A 1 135 ? -6.200 21.927 6.319 1.00 54.59 135 PRO A C 1
ATOM 1069 O O . PRO A 1 135 ? -5.474 22.863 5.991 1.00 54.59 135 PRO A O 1
ATOM 1072 N N . SER A 1 136 ? -6.132 21.370 7.531 1.00 55.16 136 SER A N 1
ATOM 1073 C CA . SER A 1 136 ? -5.108 21.723 8.517 1.00 55.16 136 SER A CA 1
ATOM 1074 C C . SER A 1 136 ? -3.800 20.952 8.249 1.00 55.16 136 SER A C 1
ATOM 1076 O O . SER A 1 136 ? -3.833 19.863 7.671 1.00 55.16 136 SER A O 1
ATOM 1078 N N . PRO A 1 137 ? -2.637 21.501 8.650 1.00 51.16 137 PRO A N 1
ATOM 1079 C CA . PRO A 1 137 ? -1.331 21.070 8.147 1.00 51.16 137 PRO A CA 1
ATOM 1080 C C . PRO A 1 137 ? -0.675 19.785 8.707 1.00 51.16 137 PRO A C 1
ATOM 1082 O O . PRO A 1 137 ? 0.363 19.442 8.151 1.00 51.16 137 PRO A O 1
ATOM 1085 N N . PRO A 1 138 ? -1.146 19.018 9.719 1.00 48.75 138 PRO A N 1
ATOM 1086 C CA . PRO A 1 138 ? -0.314 17.936 10.266 1.00 48.75 138 PRO A CA 1
ATOM 1087 C C . PRO A 1 138 ? -0.392 16.612 9.473 1.00 48.75 138 PRO A C 1
ATOM 1089 O O . PRO A 1 138 ? -0.169 15.550 10.041 1.00 48.75 138 PRO A O 1
ATOM 1092 N N . THR A 1 139 ? -0.720 16.645 8.178 1.00 42.81 139 THR A N 1
ATOM 1093 C CA . THR A 1 139 ? -0.846 15.429 7.343 1.00 42.81 139 THR A CA 1
ATOM 1094 C C . THR A 1 139 ? -0.186 15.563 5.964 1.00 42.81 139 THR A C 1
ATOM 1096 O O . THR A 1 139 ? -0.702 15.049 4.972 1.00 42.81 139 THR A O 1
ATOM 1099 N N . LEU A 1 140 ? 0.963 16.241 5.910 1.00 37.06 140 LEU A N 1
ATOM 1100 C CA . LEU A 1 140 ? 1.959 16.075 4.845 1.00 37.06 140 LEU A CA 1
ATOM 1101 C C . LEU A 1 140 ? 3.213 15.417 5.418 1.00 37.06 140 LEU A C 1
ATOM 1103 O O . LEU A 1 140 ? 3.625 15.839 6.521 1.00 37.06 140 LEU A O 1
#

InterPro domains:
  IPR026983 Dynein heavy chain [PTHR45703] (3-136)

Foldseek 3Di:
DPDPDPVVVVVVVVPDDPDDQCVVVPHDNVVVVVVCVVVVVVVVVVVVVVVDDDPDCDDPDLVVLCVVCVVVVVVLCVVCVPVCLLVDDQDDQDPPDDPVVSVVSVVVNVVSVVNNVVVVVVVVSVCVSVVNDDDDPPPD

Organism: NCBI:txid36148

Sequence (140 aa):
PHSTSYQEHKKMIEKLPDQDAPSFFGLPANVDRSWQRITSTAVIDKLKVLSCCVDSPSSLDRQTWQEHLSPILNIWRKLNQSAGYIKMKLPELQTDLLPVPMFLCQEFHFGVTLVQTIHQALSAVTRAIKGAVSPSPPTL